Protein AF-A0A2E6BFK3-F1 (afdb_monomer)

Nearest PDB structures (foldseek):
  4o7h-assembly1_B  TM=8.566E-01  e=9.404E-07  Rhodospirillum rubrum F11
  5ey6-assembly1_A  TM=7.958E-01  e=1.448E-06  Populus trichocarpa
  5f06-assembly1_B  TM=7.713E-01  e=2.354E-06  Populus trichocarpa
  5f05-assembly1_B  TM=7.551E-01  e=6.219E-06  Populus trichocarpa
  1axd-assembly1_B  TM=7.703E-01  e=1.067E-05  Zea mays

Mean predicted aligned error: 5.89 Å

Sequence (165 aa):
MEMLWVPYTVRQRSRMLELEDCTCIAETMAICRYVEEAFPDTPRLLGTTALEKAHVEQWLRWIDFYFMMPTGMAFQHTTGFFKDRMTPYPEWGEECKRQAARFFDFLDRSLSDSRYLCGDEFTAADINALCALDFNKAIQQRITPEQQNLRAWHERLYERPSVSA

Solvent-accessible surface area (backbone atoms only — not comparable to full-atom values): 9512 Å² total; per-residue (Å²): 138,82,83,84,76,78,94,74,83,84,67,94,82,61,82,57,50,73,47,98,88,69,50,73,40,56,51,72,70,56,41,51,49,49,50,50,70,75,35,79,88,49,78,72,38,61,47,88,49,77,65,46,29,49,53,36,51,52,45,40,51,47,37,45,66,47,29,38,45,23,39,50,46,16,36,50,20,61,68,56,83,41,59,92,84,47,88,62,48,50,73,58,9,54,51,22,43,53,47,24,51,55,40,53,56,49,48,17,60,63,30,68,88,26,75,29,88,77,33,86,52,77,35,52,37,48,55,54,44,50,55,36,55,59,51,28,50,79,66,78,41,74,89,52,87,86,37,52,38,42,48,53,41,52,55,59,52,59,71,37,70,86,65,74,107

Structure (mmCIF, N/CA/C/O backbone):
data_AF-A0A2E6BFK3-F1
#
_entry.id   AF-A0A2E6BFK3-F1
#
loop_
_atom_site.group_PDB
_atom_site.id
_atom_site.type_symbol
_atom_site.label_atom_id
_atom_site.label_alt_id
_atom_site.label_com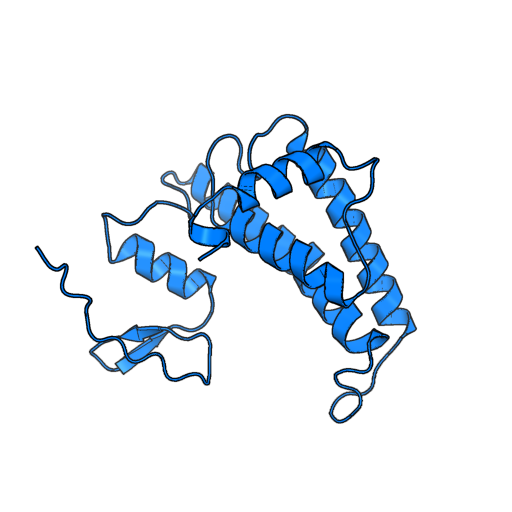p_id
_atom_site.label_asym_id
_atom_site.label_entity_id
_atom_site.la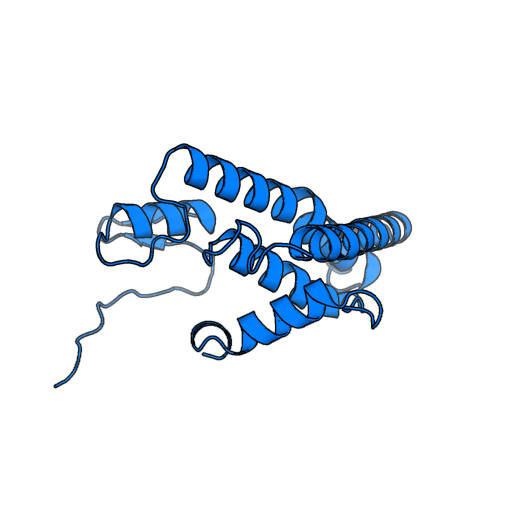bel_seq_id
_atom_site.pdbx_PDB_ins_code
_atom_site.Cartn_x
_atom_site.Cartn_y
_atom_site.Cartn_z
_atom_site.occupancy
_atom_site.B_iso_or_equiv
_atom_site.auth_seq_id
_atom_site.auth_comp_id
_atom_site.auth_asym_id
_atom_site.auth_atom_id
_atom_site.pdbx_PDB_model_num
ATOM 1 N N . MET A 1 1 ? 10.178 -20.270 29.730 1.00 33.34 1 MET A N 1
ATOM 2 C CA . MET A 1 1 ? 8.721 -20.260 29.485 1.00 33.34 1 MET A CA 1
ATOM 3 C C . MET A 1 1 ? 8.555 -20.055 27.992 1.00 33.34 1 MET A C 1
ATOM 5 O O . MET A 1 1 ? 8.496 -18.928 27.524 1.00 33.34 1 MET A O 1
ATOM 9 N N . GLU A 1 2 ? 8.708 -21.152 27.257 1.00 25.27 2 GLU A N 1
ATOM 10 C CA . GLU A 1 2 ? 8.795 -21.188 25.797 1.00 25.27 2 GLU A CA 1
ATOM 11 C C . GLU A 1 2 ? 7.381 -21.225 25.216 1.00 25.27 2 GLU A C 1
ATOM 13 O O . GLU A 1 2 ? 6.583 -22.093 25.566 1.00 25.27 2 GLU A O 1
ATOM 18 N N . MET A 1 3 ? 7.057 -20.253 24.364 1.00 31.83 3 MET A N 1
ATOM 19 C CA . MET A 1 3 ? 5.832 -20.263 23.570 1.00 31.83 3 MET A CA 1
ATOM 20 C C . MET A 1 3 ? 6.022 -21.219 22.392 1.00 31.83 3 MET A C 1
ATOM 22 O O . MET A 1 3 ? 6.846 -20.989 21.509 1.00 31.83 3 MET A O 1
ATOM 26 N N . LEU A 1 4 ? 5.256 -22.305 22.428 1.00 31.12 4 LEU A N 1
ATOM 27 C CA . LEU A 1 4 ? 5.123 -23.311 21.383 1.00 31.12 4 LEU A CA 1
ATOM 28 C C . LEU A 1 4 ? 4.453 -22.676 20.156 1.00 31.12 4 LEU A C 1
ATOM 30 O O . LEU A 1 4 ? 3.248 -22.438 20.155 1.00 31.12 4 LEU A O 1
ATOM 34 N N . TRP A 1 5 ? 5.238 -22.387 19.120 1.00 33.47 5 TRP A N 1
ATOM 35 C CA . TRP A 1 5 ? 4.713 -22.025 17.806 1.00 33.47 5 TRP A CA 1
ATOM 36 C C . TRP A 1 5 ? 4.179 -23.275 17.093 1.00 33.47 5 TRP A C 1
ATOM 38 O O . TRP A 1 5 ? 4.849 -24.303 17.008 1.00 33.47 5 TRP A O 1
ATOM 48 N N . VAL A 1 6 ? 2.949 -23.158 16.600 1.00 36.12 6 VAL A N 1
ATOM 49 C CA . VAL A 1 6 ? 2.190 -24.139 15.810 1.00 36.12 6 VAL A CA 1
ATOM 50 C C . VAL A 1 6 ? 2.958 -24.521 14.525 1.00 36.12 6 VAL A C 1
ATOM 52 O O . VAL A 1 6 ? 3.557 -23.637 13.905 1.00 36.12 6 VAL A O 1
ATOM 55 N N . PRO A 1 7 ? 2.967 -25.796 14.083 1.00 36.66 7 PRO A N 1
ATOM 56 C CA . PRO A 1 7 ? 3.790 -26.237 12.959 1.00 36.66 7 PRO A CA 1
ATOM 57 C C . PRO A 1 7 ? 3.109 -25.950 11.609 1.00 36.66 7 PRO A C 1
ATOM 59 O O . PRO A 1 7 ? 2.539 -26.844 10.993 1.00 36.66 7 PRO A O 1
ATOM 62 N N . TYR A 1 8 ? 3.191 -24.718 11.105 1.00 47.19 8 TYR A N 1
ATOM 63 C CA . TYR A 1 8 ? 2.807 -24.415 9.719 1.00 47.19 8 TYR A CA 1
ATOM 64 C C . TYR A 1 8 ? 4.024 -24.519 8.790 1.00 47.19 8 TYR A C 1
ATOM 66 O O . TYR A 1 8 ? 5.032 -23.840 8.983 1.00 47.19 8 TYR A O 1
ATOM 74 N N . THR A 1 9 ? 3.942 -25.360 7.754 1.00 37.81 9 THR A N 1
ATOM 75 C CA . THR A 1 9 ? 4.980 -25.450 6.712 1.00 37.81 9 THR A CA 1
ATOM 76 C C . THR A 1 9 ? 4.637 -24.492 5.573 1.00 37.81 9 THR A C 1
ATOM 78 O O . THR A 1 9 ? 3.876 -24.840 4.676 1.00 37.81 9 THR A O 1
ATOM 81 N N . VAL A 1 10 ? 5.217 -23.289 5.557 1.00 40.47 10 VAL A N 1
ATOM 82 C CA . VAL A 1 10 ? 5.108 -22.385 4.398 1.00 40.47 10 VAL A CA 1
ATOM 83 C C . VAL A 1 10 ? 6.010 -22.914 3.277 1.00 40.47 10 VAL A C 1
ATOM 85 O O . VAL A 1 10 ? 7.211 -22.643 3.239 1.00 40.47 10 VAL A O 1
ATOM 88 N N . ARG A 1 11 ? 5.463 -23.699 2.340 1.00 37.84 11 ARG A N 1
ATOM 89 C CA . ARG A 1 11 ? 6.186 -24.056 1.108 1.00 37.84 11 ARG A CA 1
ATOM 90 C C . ARG A 1 11 ? 6.255 -22.821 0.199 1.00 37.84 11 ARG A C 1
ATOM 92 O O . ARG A 1 11 ? 5.248 -22.406 -0.364 1.00 37.84 11 ARG A O 1
ATOM 99 N N . GLN A 1 12 ? 7.450 -22.239 0.037 1.00 37.09 12 GLN A N 1
ATOM 100 C CA . GLN A 1 12 ? 7.737 -21.084 -0.836 1.00 37.09 1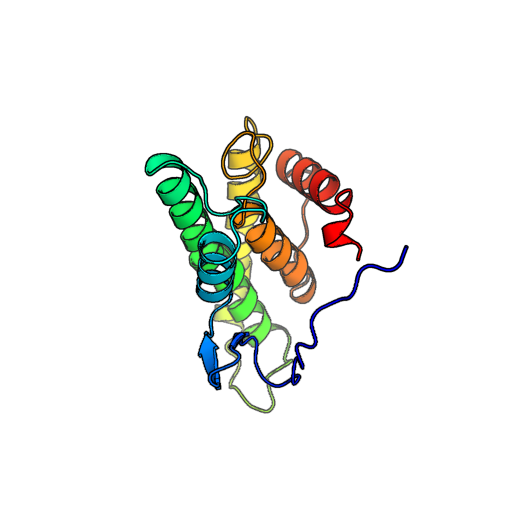2 GLN A CA 1
ATOM 101 C C . GLN A 1 12 ? 7.474 -21.370 -2.331 1.00 37.09 12 GLN A C 1
ATOM 103 O O . GLN A 1 12 ? 8.406 -21.512 -3.124 1.00 37.09 12 GLN A O 1
ATOM 108 N N . ARG A 1 13 ? 6.209 -21.438 -2.757 1.00 41.19 13 ARG A N 1
ATOM 109 C CA . ARG A 1 13 ? 5.849 -21.346 -4.185 1.00 41.19 13 ARG A CA 1
ATOM 110 C C . ARG A 1 13 ? 4.646 -20.458 -4.496 1.00 41.19 13 ARG A C 1
ATOM 112 O O . ARG A 1 13 ? 4.490 -20.078 -5.651 1.00 41.19 13 ARG A O 1
ATOM 119 N N . SER A 1 14 ? 3.867 -20.033 -3.507 1.00 50.06 14 SER A N 1
ATOM 120 C CA . SER A 1 14 ? 2.707 -19.160 -3.728 1.00 50.06 14 SER A CA 1
ATOM 121 C C . SER A 1 14 ? 2.277 -18.525 -2.407 1.00 50.06 14 SER A C 1
ATOM 123 O O . SER A 1 14 ? 2.333 -19.185 -1.374 1.00 50.06 14 SER A O 1
ATOM 125 N N . ARG A 1 15 ? 1.881 -17.244 -2.422 1.00 67.62 15 ARG A N 1
ATOM 126 C CA . ARG A 1 15 ? 1.305 -16.538 -1.260 1.00 67.62 15 ARG A CA 1
ATOM 127 C C . ARG A 1 15 ? -0.068 -17.142 -0.939 1.00 67.62 15 ARG A C 1
ATOM 129 O O . ARG A 1 15 ? -1.086 -16.637 -1.398 1.00 67.62 15 ARG A O 1
ATOM 136 N N . MET A 1 16 ? -0.077 -18.273 -0.247 1.00 86.44 16 MET A N 1
ATOM 137 C CA . MET A 1 16 ? -1.267 -19.075 0.016 1.00 86.44 16 MET A CA 1
ATOM 138 C C . MET A 1 16 ? -1.227 -19.583 1.455 1.00 86.44 16 MET A C 1
ATOM 140 O O . MET A 1 16 ? -0.170 -20.003 1.928 1.00 86.44 16 MET A O 1
ATOM 144 N N . LEU A 1 17 ? -2.371 -19.532 2.132 1.00 90.56 17 LEU A N 1
ATOM 145 C CA . LEU A 1 17 ? -2.596 -20.160 3.428 1.00 90.56 17 LEU A CA 1
ATOM 146 C C . LEU A 1 17 ? -3.187 -21.552 3.192 1.00 90.56 17 LEU A C 1
ATOM 148 O O . LEU A 1 17 ? -4.239 -21.668 2.569 1.00 90.56 17 LEU A O 1
ATOM 152 N N . GLU A 1 18 ? -2.516 -22.588 3.682 1.00 93.50 18 GLU A N 1
ATOM 153 C CA . GLU A 1 18 ? -3.011 -23.968 3.686 1.00 93.50 18 GLU A CA 1
ATOM 154 C C . GLU A 1 18 ? -3.471 -24.320 5.108 1.00 93.50 18 GLU A C 1
ATOM 156 O O . GLU A 1 18 ? -2.719 -24.131 6.067 1.00 93.50 18 GLU A O 1
ATOM 161 N N . LEU A 1 19 ? -4.718 -24.770 5.241 1.00 92.62 19 LEU A N 1
ATOM 162 C CA . LEU A 1 19 ? -5.330 -25.189 6.502 1.00 92.62 19 LEU A CA 1
ATOM 163 C C . LEU A 1 19 ? -5.050 -26.673 6.791 1.00 92.62 19 LEU A C 1
ATOM 165 O O . LEU A 1 19 ? -4.581 -27.413 5.928 1.00 92.62 19 LEU A O 1
ATOM 169 N N . GLU A 1 20 ? -5.365 -27.126 8.007 1.00 91.75 20 GLU A N 1
ATOM 170 C CA . GLU A 1 20 ? -5.128 -28.515 8.442 1.00 91.75 20 GLU A CA 1
ATOM 171 C C . GLU A 1 20 ? -5.884 -29.560 7.605 1.00 91.75 20 GLU A C 1
ATOM 173 O O . GLU A 1 20 ? -5.412 -30.683 7.442 1.00 91.75 20 GLU A O 1
ATOM 178 N N . ASP A 1 21 ? -7.036 -29.190 7.044 1.00 93.75 21 ASP A N 1
ATOM 179 C CA . ASP A 1 21 ? -7.843 -30.029 6.152 1.00 93.75 21 ASP A CA 1
ATOM 180 C C . ASP A 1 21 ? -7.402 -29.948 4.676 1.00 93.75 21 ASP A C 1
ATOM 182 O O . ASP A 1 21 ? -8.118 -30.406 3.784 1.00 93.75 21 ASP A O 1
ATOM 186 N N . CYS A 1 22 ? -6.227 -29.363 4.418 1.00 92.81 22 CYS A N 1
ATOM 187 C CA . CYS A 1 22 ? -5.674 -29.068 3.096 1.00 92.81 22 CYS A CA 1
ATOM 188 C C . CYS A 1 22 ? -6.475 -28.037 2.277 1.00 92.81 22 CYS A C 1
ATOM 190 O O . CYS A 1 22 ? -6.215 -27.874 1.081 1.00 92.81 22 CYS A O 1
ATOM 192 N N . THR A 1 23 ? -7.426 -27.312 2.881 1.00 94.12 23 THR A N 1
ATOM 193 C CA . THR A 1 23 ? -8.068 -26.170 2.222 1.00 94.12 23 THR A CA 1
ATOM 194 C C . THR A 1 23 ? -7.044 -25.062 1.988 1.00 94.12 23 THR A C 1
ATOM 196 O O . THR A 1 23 ? -6.292 -24.684 2.884 1.00 94.12 23 THR A O 1
ATOM 199 N N . CYS A 1 24 ? -7.042 -24.501 0.780 1.00 94.38 24 CYS A N 1
ATOM 200 C CA . CYS A 1 24 ? -6.092 -23.479 0.357 1.00 94.38 24 CYS A CA 1
ATOM 201 C C . CYS A 1 24 ? -6.788 -22.135 0.109 1.00 94.38 24 CYS A C 1
ATOM 203 O O . CYS A 1 24 ? -7.694 -22.047 -0.720 1.00 94.38 24 CYS A O 1
ATOM 205 N N . ILE A 1 25 ? -6.322 -21.078 0.777 1.00 93.94 25 ILE A N 1
ATOM 206 C CA . ILE A 1 25 ? -6.780 -19.696 0.593 1.00 93.94 25 ILE A CA 1
ATOM 207 C C . ILE A 1 25 ? -5.650 -18.890 -0.049 1.00 93.94 25 ILE A C 1
ATOM 209 O O . ILE A 1 25 ? -4.580 -18.723 0.535 1.00 93.94 25 ILE A O 1
ATOM 213 N N . ALA A 1 26 ? -5.886 -18.388 -1.258 1.00 92.38 26 ALA A N 1
ATOM 214 C CA . ALA A 1 26 ? -5.002 -17.449 -1.945 1.00 92.38 26 ALA A CA 1
ATOM 215 C C . ALA A 1 26 ? -5.522 -16.010 -1.794 1.00 92.38 26 ALA A C 1
ATOM 217 O O . ALA A 1 26 ? -6.634 -15.807 -1.320 1.00 92.38 26 ALA A O 1
ATOM 218 N N . GLU A 1 27 ? -4.728 -15.038 -2.249 1.00 91.69 27 GLU A N 1
ATOM 219 C CA . GLU A 1 27 ? -4.942 -13.590 -2.103 1.00 91.69 27 GLU A CA 1
ATOM 220 C C . GLU A 1 27 ? -4.721 -13.060 -0.684 1.00 91.69 27 GLU A C 1
ATOM 222 O O . GLU A 1 27 ? -5.358 -13.477 0.282 1.00 91.69 27 GLU A O 1
ATOM 227 N N . THR A 1 28 ? -3.835 -12.067 -0.568 1.00 91.81 28 THR A N 1
ATOM 228 C CA . THR A 1 28 ? -3.419 -11.488 0.718 1.00 91.81 28 THR A CA 1
ATOM 229 C C . THR A 1 28 ? -4.620 -11.059 1.562 1.00 91.81 28 THR A C 1
ATOM 231 O O . THR A 1 28 ? -4.700 -11.411 2.734 1.00 91.81 28 THR A O 1
ATOM 234 N N . MET A 1 29 ? -5.596 -10.363 0.967 1.00 94.19 29 MET A N 1
ATOM 235 C CA . MET A 1 29 ? -6.749 -9.851 1.715 1.00 94.19 29 MET A CA 1
ATOM 236 C C . MET A 1 29 ? -7.754 -10.934 2.119 1.00 94.19 29 MET A C 1
ATOM 238 O O . MET A 1 29 ? -8.405 -10.798 3.154 1.00 94.19 29 MET A O 1
ATOM 242 N N . ALA A 1 30 ? -7.864 -12.021 1.352 1.00 95.12 30 ALA A N 1
ATOM 243 C CA . ALA A 1 30 ? -8.688 -13.162 1.742 1.00 95.12 30 ALA A CA 1
ATOM 244 C C . ALA A 1 30 ? -8.048 -13.924 2.911 1.00 95.12 30 ALA A C 1
ATOM 246 O O . ALA A 1 30 ? -8.741 -14.283 3.862 1.00 95.12 30 ALA A O 1
ATOM 247 N N . ILE A 1 31 ? -6.720 -14.084 2.887 1.00 94.44 31 ILE A N 1
ATOM 248 C CA . ILE A 1 31 ? -5.950 -14.660 3.997 1.00 94.44 31 ILE A CA 1
ATOM 249 C C . ILE A 1 31 ? -6.094 -13.793 5.255 1.00 94.44 31 ILE A C 1
ATOM 251 O O . ILE A 1 31 ? -6.446 -14.315 6.309 1.00 94.44 31 ILE A O 1
ATOM 255 N N . CYS A 1 32 ? -5.883 -12.475 5.156 1.00 94.12 32 CYS A N 1
ATOM 256 C CA . CYS A 1 32 ? -6.040 -11.560 6.292 1.00 94.12 32 CYS A CA 1
ATOM 257 C C . CYS A 1 32 ? -7.453 -11.615 6.884 1.00 94.12 32 CYS A C 1
ATOM 259 O O . CYS A 1 32 ? -7.598 -11.662 8.102 1.00 94.12 32 CYS A O 1
ATOM 261 N N . ARG A 1 33 ? -8.487 -11.667 6.033 1.00 95.25 33 ARG A N 1
ATOM 262 C CA . ARG A 1 33 ? -9.877 -11.814 6.481 1.00 95.25 33 ARG A CA 1
ATOM 263 C C . ARG A 1 33 ? -10.083 -13.107 7.254 1.00 95.25 33 ARG A C 1
ATOM 265 O O . ARG A 1 33 ? -10.627 -13.066 8.351 1.00 95.25 33 ARG A O 1
ATOM 272 N N . TYR A 1 34 ? -9.631 -14.232 6.702 1.00 95.31 34 TYR A N 1
ATOM 273 C CA . TYR A 1 34 ? -9.740 -15.518 7.381 1.00 95.31 34 TYR A CA 1
ATOM 274 C C . TYR A 1 34 ? -9.038 -15.487 8.743 1.00 95.31 34 TYR A C 1
ATOM 276 O O . TYR A 1 34 ? -9.619 -15.909 9.734 1.00 95.31 34 TYR A O 1
ATOM 284 N N . VAL A 1 35 ? -7.822 -14.938 8.811 1.00 94.00 35 VAL A N 1
ATOM 285 C CA . VAL A 1 35 ? -7.059 -14.841 10.062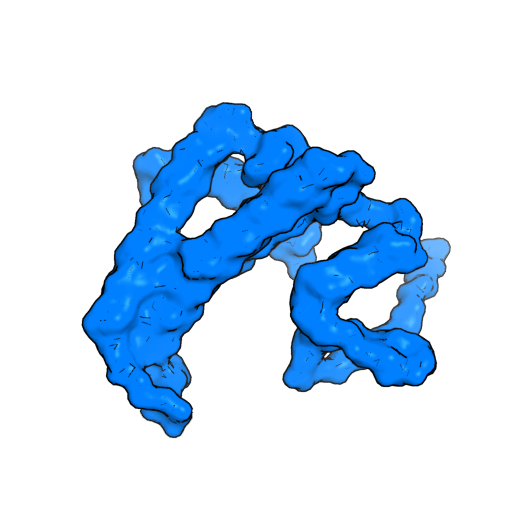 1.00 94.00 35 VAL A CA 1
ATOM 286 C C . VAL A 1 35 ? -7.791 -13.987 11.107 1.00 94.00 35 VAL A C 1
ATOM 288 O O . VAL A 1 35 ? -7.940 -14.426 12.244 1.00 94.00 35 VAL A O 1
ATOM 291 N N . GLU A 1 36 ? -8.305 -12.810 10.743 1.00 94.81 36 GLU A N 1
ATOM 292 C CA . GLU A 1 36 ? -9.040 -11.959 11.693 1.00 94.81 36 GLU A CA 1
ATOM 293 C C . GLU A 1 36 ? -10.380 -12.549 12.161 1.00 94.81 36 GLU A C 1
ATOM 295 O O . GLU A 1 36 ? -10.837 -12.264 13.275 1.00 94.81 36 GLU A O 1
ATOM 300 N N . GLU A 1 37 ? -11.043 -13.340 11.316 1.00 94.00 37 GLU A N 1
ATOM 301 C CA . GLU A 1 37 ? -12.309 -13.997 11.655 1.00 94.00 37 GLU A CA 1
ATOM 302 C C . GLU A 1 37 ? -12.091 -15.276 12.477 1.00 94.00 37 GLU A C 1
ATOM 304 O O . GLU A 1 37 ? -12.836 -15.524 13.426 1.00 94.00 37 GLU A O 1
ATOM 309 N N . ALA A 1 38 ? -11.059 -16.062 12.161 1.00 94.81 38 ALA A N 1
ATOM 310 C CA . ALA A 1 38 ? -10.770 -17.335 12.819 1.00 94.81 38 ALA A CA 1
ATOM 311 C C . ALA A 1 38 ? -10.062 -17.179 14.175 1.00 94.81 38 ALA A C 1
ATOM 313 O O . ALA A 1 38 ? -10.202 -18.047 15.036 1.00 94.81 38 ALA A O 1
ATOM 314 N N . PHE A 1 39 ? -9.317 -16.087 14.388 1.00 93.06 39 PHE A N 1
ATOM 315 C CA . PHE A 1 39 ? -8.518 -15.870 15.598 1.00 93.06 39 PHE A CA 1
ATOM 316 C C . PHE A 1 39 ? -8.917 -14.557 16.297 1.00 93.06 39 PHE A C 1
ATOM 318 O O . PHE A 1 39 ? -8.384 -13.496 15.964 1.00 93.06 39 PHE A O 1
ATOM 325 N N . PRO A 1 40 ? -9.831 -14.594 17.289 1.00 88.12 40 PRO A N 1
ATOM 326 C CA . PRO A 1 40 ? -10.407 -13.393 17.901 1.00 88.12 40 PRO A CA 1
ATOM 327 C C . PRO A 1 40 ? -9.407 -12.430 18.550 1.00 88.12 40 PRO A C 1
ATOM 329 O O . PRO A 1 40 ? -9.687 -11.231 18.585 1.00 88.12 40 PRO A O 1
ATOM 332 N N . ASP A 1 41 ? -8.270 -12.953 19.021 1.00 91.31 41 ASP A N 1
ATOM 333 C CA . ASP A 1 41 ? -7.196 -12.204 19.690 1.00 91.31 41 ASP A CA 1
ATOM 334 C C . ASP A 1 41 ? -6.251 -11.487 18.711 1.00 91.31 41 ASP A C 1
ATOM 336 O O . ASP A 1 41 ? -5.338 -10.770 19.126 1.00 91.31 41 ASP A O 1
ATOM 340 N N . THR A 1 42 ? -6.439 -11.678 17.401 1.00 89.75 42 THR A N 1
ATOM 341 C CA . THR A 1 42 ? -5.651 -10.958 16.398 1.00 89.75 42 THR A CA 1
ATOM 342 C C . THR A 1 42 ? -6.016 -9.468 16.363 1.00 89.75 42 THR A C 1
ATOM 344 O O . THR A 1 42 ? -7.179 -9.098 16.564 1.00 89.75 42 THR A O 1
ATOM 347 N N . PRO A 1 43 ? -5.038 -8.580 16.094 1.00 89.81 43 PRO A N 1
ATOM 348 C CA . PRO A 1 43 ? -5.319 -7.171 15.846 1.00 89.81 43 PRO A CA 1
ATOM 349 C C . PRO A 1 43 ? -6.325 -6.993 14.701 1.00 89.81 43 PRO A C 1
ATOM 351 O O . PRO A 1 43 ? -6.230 -7.671 13.682 1.00 89.81 43 PRO A O 1
ATOM 354 N N . ARG A 1 44 ? -7.263 -6.052 14.853 1.00 93.12 44 ARG A N 1
ATOM 355 C CA . ARG A 1 44 ? -8.316 -5.761 13.866 1.00 93.12 44 ARG A CA 1
ATOM 356 C C . ARG A 1 44 ? -7.838 -4.721 12.855 1.00 93.12 44 ARG A C 1
ATOM 358 O O . ARG A 1 44 ? -8.060 -3.529 13.033 1.00 93.12 44 ARG A O 1
ATOM 365 N N . LEU A 1 45 ? -7.175 -5.169 11.797 1.00 96.00 45 LEU A N 1
ATOM 366 C CA . LEU A 1 45 ? -6.662 -4.339 10.706 1.00 96.00 45 LEU A C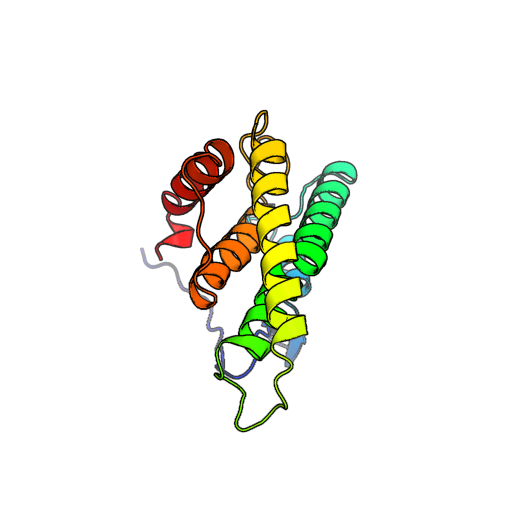A 1
ATOM 367 C C . LEU A 1 45 ? -7.691 -4.132 9.584 1.00 96.00 45 LEU A C 1
ATOM 369 O O . LEU A 1 45 ? -7.487 -3.253 8.744 1.00 96.00 45 LEU A O 1
ATOM 373 N N . LEU A 1 46 ? -8.779 -4.912 9.557 1.00 96.75 46 LEU A N 1
ATOM 374 C CA . LEU A 1 46 ? -9.858 -4.805 8.564 1.00 96.75 46 LEU A CA 1
ATOM 375 C C . LEU A 1 46 ? -11.080 -4.013 9.046 1.00 96.75 46 LEU A C 1
ATOM 377 O O . LEU A 1 46 ? -12.073 -3.934 8.326 1.00 96.75 46 LEU A O 1
ATOM 381 N N . GLY A 1 47 ? -11.012 -3.409 10.233 1.00 94.56 47 GLY A N 1
ATOM 382 C CA . GLY A 1 47 ? -12.106 -2.643 10.831 1.00 94.56 47 GLY A CA 1
ATOM 383 C C . GLY A 1 47 ? -13.095 -3.500 11.628 1.00 94.56 47 GLY A C 1
ATOM 384 O O . GLY A 1 47 ? -13.269 -4.700 11.400 1.00 94.56 47 GLY A O 1
ATOM 385 N N . THR A 1 48 ? -13.771 -2.871 12.586 1.00 93.81 48 THR A N 1
ATOM 386 C CA . THR A 1 48 ? -14.678 -3.539 13.534 1.00 93.81 48 THR A CA 1
ATOM 387 C C . THR A 1 48 ? -16.144 -3.225 13.264 1.00 93.81 48 THR A C 1
ATOM 389 O O . THR A 1 48 ? -16.998 -4.106 13.394 1.00 93.81 48 THR A O 1
ATOM 392 N N . THR A 1 49 ? -16.442 -2.011 12.799 1.00 95.56 49 THR A N 1
ATOM 393 C CA . THR A 1 49 ? -17.791 -1.590 12.404 1.00 95.56 49 THR A CA 1
ATOM 394 C C . THR A 1 49 ? -18.021 -1.739 10.900 1.00 95.56 49 THR A C 1
ATOM 396 O O . THR A 1 49 ? -17.083 -1.861 10.112 1.00 95.56 49 THR A O 1
ATOM 399 N N . ALA A 1 50 ? -19.287 -1.722 10.468 1.00 97.69 50 ALA A N 1
ATOM 400 C CA . ALA A 1 50 ? -19.620 -1.768 9.042 1.00 97.69 50 ALA A CA 1
ATOM 401 C C . ALA A 1 50 ? -18.997 -0.595 8.258 1.00 97.69 50 ALA A C 1
ATOM 403 O O . ALA A 1 50 ? -18.533 -0.789 7.137 1.00 97.69 50 ALA A O 1
ATOM 404 N N . LEU A 1 51 ? -18.954 0.598 8.864 1.00 97.38 51 LEU A N 1
ATOM 405 C CA . LEU A 1 51 ? -18.371 1.790 8.250 1.00 97.38 51 LEU A CA 1
ATOM 406 C C . LEU A 1 51 ? -16.844 1.690 8.147 1.00 97.38 51 LEU A C 1
ATOM 408 O O . LEU A 1 51 ? -16.296 1.937 7.078 1.00 97.38 51 LEU A O 1
ATOM 412 N N . GLU A 1 52 ? -16.163 1.273 9.217 1.00 96.44 52 GLU A N 1
ATOM 413 C CA . GLU A 1 52 ? -14.708 1.062 9.195 1.00 96.44 52 GLU A CA 1
ATOM 414 C C . GLU A 1 52 ? -14.307 0.039 8.136 1.00 96.44 52 GLU A C 1
ATOM 416 O O . GLU A 1 52 ? -13.423 0.307 7.328 1.00 96.44 52 GLU A O 1
ATOM 421 N N . LYS A 1 53 ? -15.007 -1.101 8.083 1.00 97.31 53 LYS A N 1
ATOM 422 C CA . LYS A 1 53 ? -14.765 -2.145 7.079 1.00 97.31 53 LYS A CA 1
ATOM 423 C C . LYS A 1 53 ? -14.906 -1.607 5.656 1.00 97.31 53 LYS A C 1
ATOM 425 O O . LYS A 1 53 ? -14.085 -1.919 4.798 1.00 97.31 53 LYS A O 1
ATOM 430 N N . ALA A 1 54 ? -15.926 -0.785 5.407 1.00 98.12 54 ALA A N 1
ATOM 431 C CA . ALA A 1 54 ? -16.137 -0.167 4.102 1.00 98.12 54 ALA A CA 1
ATOM 432 C C . ALA A 1 54 ? -15.020 0.828 3.742 1.00 98.12 54 ALA A C 1
ATOM 434 O O . ALA A 1 54 ? -14.535 0.806 2.613 1.00 98.12 54 ALA A O 1
ATOM 435 N N . HIS A 1 55 ? -14.575 1.660 4.689 1.00 97.69 55 HIS A N 1
ATOM 436 C CA . HIS A 1 55 ? -13.470 2.596 4.463 1.00 97.69 55 HIS A CA 1
ATOM 437 C C . HIS A 1 55 ? -12.131 1.886 4.235 1.00 97.69 55 HIS A C 1
ATOM 439 O O . HIS A 1 55 ? -11.391 2.275 3.331 1.00 97.69 55 HIS A O 1
ATOM 445 N N . VAL A 1 56 ? -11.835 0.825 4.994 1.00 98.31 56 VAL A N 1
ATOM 446 C CA . VAL A 1 56 ? -10.623 0.022 4.780 1.00 98.31 56 VAL A CA 1
ATOM 447 C C . VAL A 1 56 ? -10.654 -0.620 3.394 1.00 98.31 56 VAL A C 1
ATOM 449 O O . VAL A 1 56 ? -9.691 -0.485 2.643 1.00 98.31 56 VAL A O 1
ATOM 452 N N . GLU A 1 57 ? -11.767 -1.250 3.007 1.00 98.31 57 GLU A N 1
ATOM 453 C CA . GLU A 1 57 ? -11.920 -1.844 1.672 1.00 98.31 57 GLU A CA 1
ATOM 454 C C . GLU A 1 57 ? -11.771 -0.794 0.561 1.00 98.31 57 GLU A C 1
ATOM 456 O O . GLU A 1 57 ? -11.067 -1.030 -0.419 1.00 98.31 57 GLU A O 1
ATOM 461 N N . GLN A 1 58 ? -12.379 0.385 0.714 1.00 98.38 58 GLN A N 1
ATOM 462 C CA . GLN A 1 58 ? -12.244 1.486 -0.240 1.00 98.38 58 GLN A CA 1
ATOM 463 C C . GLN A 1 58 ? -10.776 1.875 -0.448 1.00 98.38 58 GLN A C 1
ATOM 465 O O . GLN A 1 58 ? -10.321 1.969 -1.590 1.00 98.38 58 GLN A O 1
ATOM 470 N N . TRP A 1 59 ? -10.025 2.057 0.640 1.00 98.50 59 TRP A N 1
ATOM 471 C CA . TRP A 1 59 ? -8.603 2.376 0.564 1.00 98.50 59 TRP A CA 1
ATOM 472 C C . TRP A 1 59 ? -7.787 1.266 -0.085 1.00 98.50 59 TRP A C 1
ATOM 474 O O . TRP A 1 59 ? -6.971 1.555 -0.958 1.00 98.50 59 TRP A O 1
ATOM 484 N N . LEU A 1 60 ? -8.032 0.008 0.284 1.00 98.50 60 LEU A N 1
ATOM 485 C CA . LEU A 1 60 ? -7.367 -1.143 -0.328 1.00 98.50 60 LEU A CA 1
ATOM 486 C C . LEU A 1 60 ? -7.575 -1.161 -1.846 1.00 98.50 60 LEU A C 1
ATOM 488 O O . LEU A 1 60 ? -6.610 -1.286 -2.594 1.00 98.50 60 LEU A O 1
ATOM 492 N N . ARG A 1 61 ? -8.806 -0.927 -2.320 1.00 98.50 61 ARG A N 1
ATOM 493 C CA . ARG A 1 61 ? -9.100 -0.847 -3.761 1.00 98.50 61 ARG A CA 1
ATOM 494 C C . ARG A 1 61 ? -8.394 0.315 -4.440 1.00 98.50 61 ARG A C 1
ATOM 496 O O . ARG A 1 61 ? -7.915 0.160 -5.562 1.00 98.50 61 ARG A O 1
ATOM 503 N N . TRP A 1 62 ? -8.329 1.473 -3.789 1.00 98.56 62 TRP A N 1
ATOM 504 C CA . TRP A 1 62 ? -7.605 2.613 -4.339 1.00 98.56 62 TRP A CA 1
ATOM 505 C C . TRP A 1 62 ? -6.109 2.340 -4.453 1.00 98.56 62 TRP A C 1
ATOM 507 O O . TRP A 1 62 ? -5.519 2.624 -5.493 1.00 98.56 62 TRP A O 1
ATOM 517 N N . ILE A 1 63 ? -5.512 1.748 -3.421 1.00 98.62 63 ILE A N 1
ATOM 518 C CA . ILE A 1 63 ? -4.099 1.373 -3.414 1.00 98.62 63 ILE A CA 1
ATOM 519 C C . ILE A 1 63 ? -3.828 0.328 -4.498 1.00 98.62 63 ILE A C 1
ATOM 521 O O . ILE A 1 63 ? -2.907 0.505 -5.289 1.00 98.62 63 ILE A O 1
ATOM 525 N N . ASP A 1 64 ? -4.638 -0.723 -4.602 1.00 97.62 64 ASP A N 1
ATOM 526 C CA . ASP A 1 64 ? -4.413 -1.779 -5.589 1.00 97.62 64 ASP A CA 1
ATOM 527 C C . ASP A 1 64 ? -4.500 -1.251 -7.024 1.00 97.62 64 ASP A C 1
ATOM 529 O O . ASP A 1 64 ? -3.588 -1.470 -7.825 1.00 97.62 64 ASP A O 1
ATOM 533 N N . PHE A 1 65 ? -5.569 -0.521 -7.353 1.00 98.31 65 PHE A N 1
ATOM 534 C CA . PHE A 1 65 ? -5.833 -0.101 -8.729 1.00 98.31 65 PHE A CA 1
ATOM 535 C C . PHE A 1 65 ? -5.064 1.140 -9.164 1.00 98.31 65 PHE A C 1
ATOM 537 O O . PHE A 1 65 ? -4.682 1.229 -10.329 1.00 98.31 65 PHE A O 1
ATOM 544 N N . TYR A 1 66 ? -4.834 2.095 -8.264 1.00 98.44 66 TYR A N 1
ATOM 545 C CA . TYR A 1 66 ? -4.229 3.380 -8.623 1.00 98.44 66 TYR A CA 1
ATOM 546 C C . TYR A 1 66 ? -2.798 3.537 -8.128 1.00 98.44 66 TYR A C 1
ATOM 548 O O . TYR A 1 66 ? -2.139 4.505 -8.509 1.00 98.44 66 TYR A O 1
ATOM 556 N N . PHE A 1 67 ? -2.293 2.583 -7.339 1.00 98.50 67 PHE A N 1
ATOM 557 C CA . PHE A 1 67 ? -0.922 2.626 -6.855 1.00 98.50 67 PHE A CA 1
ATOM 558 C C . PHE A 1 67 ? -0.120 1.376 -7.200 1.00 98.50 67 PHE A C 1
ATOM 560 O O . PHE A 1 67 ? 0.763 1.438 -8.053 1.00 98.50 67 PHE A O 1
ATOM 567 N N . MET A 1 68 ? -0.460 0.230 -6.609 1.00 98.19 68 MET A N 1
ATOM 568 C CA . MET A 1 68 ? 0.268 -1.023 -6.789 1.00 98.19 68 MET A CA 1
ATOM 569 C C . MET A 1 68 ? 0.271 -1.474 -8.253 1.00 98.19 68 MET A C 1
ATOM 571 O O . MET A 1 68 ? 1.333 -1.783 -8.797 1.00 98.19 68 MET A O 1
ATOM 575 N N . MET A 1 69 ? -0.892 -1.482 -8.915 1.00 98.44 69 MET A N 1
ATOM 576 C CA . MET A 1 69 ? -0.997 -1.900 -10.313 1.00 98.44 69 MET A CA 1
ATOM 577 C C . MET A 1 69 ? -0.192 -0.981 -11.252 1.00 98.44 69 MET A C 1
ATOM 579 O O . MET A 1 69 ? 0.659 -1.512 -11.969 1.00 98.44 69 MET A O 1
ATOM 583 N N . PRO A 1 70 ? -0.340 0.361 -11.236 1.00 98.62 70 PRO A N 1
ATOM 584 C CA . PRO A 1 70 ? 0.517 1.246 -12.024 1.00 98.62 70 PRO A CA 1
ATOM 585 C C . PRO A 1 70 ? 2.010 1.074 -11.724 1.00 98.62 70 PRO A C 1
ATOM 587 O O . PRO A 1 70 ? 2.809 0.983 -12.654 1.00 98.62 70 PRO A O 1
ATOM 590 N N . THR A 1 71 ? 2.412 0.945 -10.457 1.00 98.69 71 THR A N 1
ATOM 591 C CA . THR A 1 71 ? 3.816 0.685 -10.103 1.00 98.69 71 THR A CA 1
ATOM 592 C C . THR A 1 71 ? 4.320 -0.628 -10.704 1.00 98.69 71 THR A C 1
ATOM 594 O O . THR A 1 71 ? 5.411 -0.664 -11.276 1.00 98.69 71 THR A O 1
ATOM 597 N N . GLY A 1 72 ? 3.521 -1.696 -10.643 1.00 98.19 72 GLY A N 1
ATOM 598 C CA . GLY A 1 72 ? 3.842 -2.985 -11.252 1.00 98.19 72 GLY A CA 1
ATOM 599 C C . GLY A 1 72 ? 3.959 -2.915 -12.774 1.00 98.19 72 GLY A C 1
ATOM 600 O O . GLY A 1 72 ? 4.923 -3.435 -13.332 1.00 98.19 72 GLY A O 1
ATOM 601 N N . MET A 1 73 ? 3.036 -2.227 -13.447 1.00 98.31 73 MET A N 1
ATOM 602 C CA . MET A 1 73 ? 3.080 -2.053 -14.903 1.00 98.31 73 MET A CA 1
ATOM 603 C C . MET A 1 73 ? 4.280 -1.206 -15.336 1.00 98.31 73 MET A C 1
ATOM 605 O O . MET A 1 73 ? 4.984 -1.572 -16.278 1.00 98.31 73 MET A O 1
ATOM 609 N N . ALA A 1 74 ? 4.583 -0.128 -14.608 1.00 98.56 74 ALA A N 1
ATOM 610 C CA . ALA A 1 74 ? 5.801 0.645 -14.820 1.00 98.56 74 ALA A CA 1
ATOM 611 C C . ALA A 1 74 ? 7.037 -0.251 -14.683 1.00 98.56 74 ALA A C 1
ATOM 613 O O . ALA A 1 74 ? 7.866 -0.300 -15.588 1.00 98.56 74 ALA A O 1
ATOM 614 N N . PHE A 1 75 ? 7.120 -1.039 -13.608 1.00 98.38 75 PHE A N 1
ATOM 615 C CA . PHE A 1 75 ? 8.230 -1.962 -13.386 1.00 98.38 75 PHE A CA 1
ATOM 616 C C . PHE A 1 75 ? 8.398 -2.952 -14.541 1.00 98.38 75 PHE A C 1
ATOM 618 O O . PHE A 1 75 ? 9.499 -3.095 -15.080 1.00 98.38 75 PHE A O 1
ATOM 625 N N . GLN A 1 76 ? 7.309 -3.604 -14.949 1.00 97.62 76 GLN A N 1
ATOM 626 C CA . GLN A 1 76 ? 7.325 -4.605 -16.011 1.00 97.62 76 GLN A CA 1
ATOM 627 C C . GLN A 1 76 ? 7.778 -4.024 -17.353 1.00 97.62 76 GLN A C 1
ATOM 629 O O . GLN A 1 76 ? 8.535 -4.674 -18.078 1.00 97.62 76 GLN A O 1
ATOM 634 N N . HIS A 1 77 ? 7.345 -2.805 -17.681 1.00 98.12 77 HIS A N 1
ATOM 635 C CA . HIS A 1 77 ? 7.546 -2.233 -19.008 1.00 98.12 77 HIS A CA 1
ATOM 636 C C . HIS A 1 77 ? 8.760 -1.303 -19.147 1.00 98.12 77 HIS A C 1
ATOM 638 O O . HIS A 1 77 ? 9.157 -1.050 -20.284 1.00 98.12 77 HIS A O 1
ATOM 644 N N . THR A 1 78 ? 9.383 -0.832 -18.056 1.00 97.69 78 THR A N 1
ATOM 645 C CA . THR A 1 78 ? 10.528 0.107 -18.134 1.00 97.69 78 THR A CA 1
ATOM 646 C C . THR A 1 78 ? 11.852 -0.458 -17.622 1.00 97.69 78 THR A C 1
ATOM 648 O O . THR A 1 78 ? 12.910 -0.045 -18.090 1.00 97.69 78 THR A O 1
ATOM 651 N N . THR A 1 79 ? 11.842 -1.434 -16.708 1.00 96.38 79 THR A N 1
ATOM 652 C CA . THR A 1 79 ? 13.092 -1.909 -16.070 1.00 96.38 79 THR A CA 1
ATOM 653 C C . THR A 1 79 ? 13.837 -2.972 -16.876 1.00 96.38 79 THR A C 1
ATOM 655 O O . THR A 1 79 ? 15.007 -3.252 -16.619 1.00 96.38 79 THR A O 1
ATOM 658 N N . GLY A 1 80 ? 13.159 -3.612 -17.832 1.00 93.94 80 GLY A N 1
ATOM 659 C CA . GLY A 1 80 ? 13.697 -4.744 -18.587 1.00 93.94 80 GLY A CA 1
ATOM 660 C C . GLY A 1 80 ? 13.782 -6.054 -17.795 1.00 93.94 80 GLY A C 1
ATOM 661 O O . GLY A 1 80 ? 14.265 -7.042 -18.347 1.00 93.94 80 GLY A O 1
ATOM 662 N N . PHE A 1 81 ? 13.292 -6.098 -16.548 1.00 94.62 81 PHE A N 1
ATOM 663 C CA . PHE A 1 81 ? 13.331 -7.291 -15.693 1.00 94.62 81 PHE A CA 1
ATOM 664 C C . PHE A 1 81 ? 12.629 -8.506 -16.324 1.00 94.62 81 PHE A C 1
ATOM 666 O O . PHE A 1 81 ? 13.104 -9.628 -16.186 1.00 94.62 81 PHE A O 1
ATOM 673 N N . PHE A 1 82 ? 11.537 -8.280 -17.063 1.00 92.81 82 PHE A N 1
ATOM 674 C CA . PHE A 1 82 ? 10.744 -9.331 -17.715 1.00 92.81 82 PHE A CA 1
ATOM 675 C C . PHE A 1 82 ? 10.937 -9.418 -19.235 1.00 92.81 82 PHE A C 1
ATOM 677 O O . PHE A 1 82 ? 10.129 -10.043 -19.922 1.00 92.81 82 PHE A O 1
ATOM 684 N N . LYS A 1 83 ? 11.993 -8.807 -19.790 1.00 92.56 83 LYS A N 1
ATOM 685 C CA . LYS A 1 83 ? 12.221 -8.776 -21.250 1.00 92.56 83 LYS A CA 1
ATOM 686 C C . LYS A 1 83 ? 12.397 -10.163 -21.887 1.00 92.56 83 LYS A C 1
ATOM 688 O O . LYS A 1 83 ? 12.308 -10.292 -23.100 1.00 92.56 83 LYS A O 1
ATOM 693 N N . ASP A 1 84 ? 12.702 -11.176 -21.076 1.00 95.12 84 ASP A N 1
ATOM 694 C CA . ASP A 1 84 ? 12.878 -12.576 -21.468 1.00 95.12 84 ASP A CA 1
ATOM 695 C C . ASP A 1 84 ? 11.550 -13.331 -21.655 1.00 95.12 84 ASP A C 1
ATOM 697 O O . ASP A 1 84 ? 11.528 -14.363 -22.320 1.00 95.12 84 ASP A O 1
ATOM 701 N N . ARG A 1 85 ? 10.451 -12.836 -21.070 1.00 93.44 85 ARG A N 1
ATOM 702 C CA . ARG A 1 85 ? 9.158 -13.544 -21.003 1.00 93.44 85 ARG A CA 1
ATOM 703 C C . ARG A 1 85 ? 7.929 -12.675 -21.293 1.00 93.44 85 ARG A C 1
ATOM 705 O O . ARG A 1 85 ? 6.808 -13.171 -21.248 1.00 93.44 85 ARG A O 1
ATOM 712 N N . MET A 1 86 ? 8.129 -11.389 -21.569 1.00 94.44 86 MET A N 1
ATOM 713 C CA . MET A 1 86 ? 7.090 -10.413 -21.895 1.00 94.44 86 MET A CA 1
ATOM 714 C C . MET A 1 86 ? 7.636 -9.402 -22.909 1.00 94.44 86 MET A C 1
ATOM 716 O O . MET A 1 86 ? 8.810 -9.042 -22.847 1.00 94.44 86 MET A O 1
ATOM 720 N N . THR A 1 87 ? 6.781 -8.894 -23.800 1.00 96.31 87 THR A N 1
ATOM 721 C CA . THR A 1 87 ? 7.085 -7.736 -24.656 1.00 96.31 87 THR A CA 1
ATOM 722 C C . THR A 1 87 ? 6.880 -6.429 -23.873 1.00 96.31 87 THR A C 1
ATOM 724 O O . THR A 1 87 ? 5.745 -6.124 -23.500 1.00 96.31 87 THR A O 1
ATOM 727 N N . PRO A 1 88 ? 7.933 -5.636 -23.595 1.00 96.00 88 PRO A N 1
ATOM 728 C CA . PRO A 1 88 ? 7.787 -4.356 -22.906 1.00 96.00 88 PRO A CA 1
ATOM 729 C C . PRO A 1 88 ? 7.214 -3.271 -23.829 1.00 96.00 88 PRO A C 1
ATOM 731 O O . PRO A 1 88 ? 7.583 -3.201 -24.999 1.00 96.00 88 PRO A O 1
ATOM 734 N N . TYR A 1 89 ? 6.377 -2.385 -23.281 1.00 97.62 89 TYR A N 1
ATOM 735 C CA . TYR A 1 89 ? 5.854 -1.195 -23.957 1.00 97.62 89 TYR A CA 1
ATOM 736 C C . TYR A 1 89 ? 6.291 0.047 -23.161 1.00 97.62 89 TYR A C 1
ATOM 738 O O . TYR A 1 89 ? 5.573 0.460 -22.247 1.00 97.62 89 TYR A O 1
ATOM 746 N N . PRO A 1 90 ? 7.475 0.627 -23.440 1.00 96.94 90 PRO A N 1
ATOM 747 C CA . PRO A 1 90 ? 8.065 1.657 -22.582 1.00 96.94 90 PRO A CA 1
ATOM 748 C C . PRO A 1 90 ? 7.175 2.885 -22.371 1.00 96.94 90 PRO A C 1
ATOM 750 O O . PRO A 1 90 ? 7.055 3.364 -21.250 1.00 96.94 90 PRO A O 1
ATOM 753 N N . GLU A 1 91 ? 6.489 3.355 -23.416 1.00 98.19 91 GLU A N 1
ATOM 754 C CA . GLU A 1 91 ? 5.591 4.516 -23.329 1.00 98.19 91 GLU A CA 1
ATOM 755 C C . GLU A 1 91 ? 4.437 4.293 -22.342 1.00 98.19 91 GLU A C 1
ATOM 757 O O . GLU A 1 91 ? 4.084 5.196 -21.583 1.00 98.19 91 GLU A O 1
ATOM 762 N N . TRP A 1 92 ? 3.892 3.071 -22.306 1.00 98.25 92 TRP A N 1
ATOM 763 C CA . TRP A 1 92 ? 2.876 2.683 -21.331 1.00 98.25 92 TRP A CA 1
ATOM 764 C C . TRP A 1 92 ? 3.454 2.634 -19.917 1.00 98.25 92 TRP A C 1
ATOM 766 O O . TRP A 1 92 ? 2.870 3.194 -18.993 1.00 98.25 92 TRP A O 1
ATOM 776 N N . GLY A 1 93 ? 4.636 2.037 -19.751 1.00 98.38 93 GLY A N 1
ATOM 777 C CA . GLY A 1 93 ? 5.314 1.986 -18.458 1.00 98.38 93 GLY A CA 1
ATOM 778 C C . GLY A 1 93 ? 5.611 3.373 -17.873 1.00 98.38 93 GLY A C 1
ATOM 779 O O . GLY A 1 93 ? 5.401 3.595 -16.681 1.00 98.38 93 GLY A O 1
ATOM 780 N N . GLU A 1 94 ? 6.030 4.328 -18.706 1.00 98.38 94 GLU A N 1
ATOM 781 C CA . GLU A 1 94 ? 6.245 5.719 -18.288 1.00 98.38 94 GLU A CA 1
ATOM 782 C C . GLU A 1 94 ? 4.937 6.436 -17.919 1.00 98.38 94 GLU A C 1
ATOM 784 O O . GLU A 1 94 ? 4.908 7.227 -16.973 1.00 98.38 94 GLU A O 1
ATOM 789 N N . GLU A 1 95 ? 3.829 6.148 -18.608 1.00 98.62 95 GLU A N 1
ATOM 790 C CA . GLU A 1 95 ? 2.513 6.656 -18.206 1.00 98.62 95 GLU A CA 1
ATOM 791 C C . GLU A 1 95 ? 2.057 6.061 -16.868 1.00 98.62 95 GLU A C 1
ATOM 793 O O . GLU A 1 95 ? 1.614 6.798 -15.987 1.00 98.62 95 GLU A O 1
ATOM 798 N N . CYS A 1 96 ? 2.248 4.759 -16.649 1.00 98.69 96 CYS A N 1
ATOM 799 C CA . CYS A 1 96 ? 1.971 4.130 -15.359 1.00 98.69 96 CYS A CA 1
ATOM 800 C C . CYS A 1 96 ? 2.817 4.721 -14.224 1.00 98.69 96 CYS A C 1
ATOM 802 O O . CYS A 1 96 ? 2.310 4.934 -13.122 1.00 98.69 96 CYS A O 1
ATOM 804 N N . LYS A 1 97 ? 4.088 5.047 -14.488 1.00 98.44 97 LYS A N 1
ATOM 805 C CA . LYS A 1 97 ? 4.958 5.718 -13.515 1.00 98.44 97 LYS A CA 1
ATOM 806 C C . LYS A 1 97 ? 4.401 7.092 -13.127 1.00 98.44 97 LYS A C 1
ATOM 808 O O . LYS A 1 97 ? 4.309 7.401 -11.938 1.00 98.44 97 LYS A O 1
ATOM 813 N N . ARG A 1 98 ? 3.931 7.883 -14.103 1.00 98.50 98 ARG A N 1
ATOM 814 C CA . ARG A 1 98 ? 3.237 9.161 -13.847 1.00 98.50 98 ARG A CA 1
ATOM 815 C C . ARG A 1 98 ? 1.948 8.980 -13.045 1.00 98.50 98 ARG A C 1
ATOM 817 O O . ARG A 1 98 ? 1.675 9.789 -12.162 1.00 98.50 98 ARG A O 1
ATOM 824 N N . GLN A 1 99 ? 1.164 7.937 -13.317 1.00 98.56 99 GLN A N 1
ATOM 825 C CA . GLN A 1 99 ? -0.039 7.629 -12.535 1.00 98.56 99 GLN A CA 1
ATOM 826 C C . GLN A 1 99 ? 0.304 7.303 -11.080 1.00 98.56 99 GLN A C 1
ATOM 828 O O . GLN A 1 99 ? -0.280 7.903 -10.178 1.00 98.56 99 GLN A O 1
ATOM 833 N N . ALA A 1 100 ? 1.303 6.445 -10.850 1.00 98.38 100 ALA A N 1
ATOM 834 C CA . ALA A 1 100 ? 1.788 6.155 -9.507 1.00 98.38 100 ALA A CA 1
ATOM 835 C C . ALA A 1 100 ? 2.256 7.437 -8.798 1.00 98.38 100 ALA A C 1
ATOM 837 O O . ALA A 1 100 ? 1.906 7.644 -7.643 1.00 98.38 100 ALA A O 1
ATOM 838 N N . ALA A 1 101 ? 2.971 8.338 -9.487 1.00 98.19 101 ALA A N 1
ATOM 839 C CA . ALA A 1 101 ? 3.429 9.605 -8.906 1.00 98.19 101 ALA A CA 1
ATOM 840 C C . ALA A 1 101 ? 2.264 10.494 -8.441 1.00 98.19 101 ALA A C 1
ATOM 842 O O . ALA A 1 101 ? 2.297 11.019 -7.333 1.00 98.19 101 ALA A O 1
ATOM 843 N N . ARG A 1 102 ? 1.182 10.588 -9.227 1.00 98.44 102 ARG A N 1
ATOM 844 C CA . ARG A 1 102 ? -0.039 11.306 -8.808 1.00 98.44 102 ARG A CA 1
ATOM 845 C C . ARG A 1 102 ? -0.661 10.707 -7.547 1.00 98.44 102 ARG A C 1
ATOM 847 O O . ARG A 1 102 ? -1.282 11.434 -6.772 1.00 98.44 102 ARG A O 1
ATOM 854 N N . PHE A 1 103 ? -0.510 9.399 -7.340 1.00 98.44 103 PHE A N 1
ATOM 855 C CA . PHE A 1 103 ? -1.000 8.740 -6.134 1.00 98.44 103 PHE A CA 1
ATOM 856 C C . PHE A 1 103 ? -0.139 9.053 -4.901 1.00 98.44 103 PHE A C 1
ATOM 858 O O . PHE A 1 103 ? -0.697 9.164 -3.815 1.00 98.44 103 PHE A O 1
ATOM 865 N N . PHE A 1 104 ? 1.171 9.308 -5.044 1.00 98.62 104 PHE A N 1
ATOM 866 C CA . PHE A 1 104 ? 1.974 9.861 -3.938 1.00 98.62 104 PHE A CA 1
ATOM 867 C C . PHE A 1 104 ? 1.389 11.201 -3.473 1.00 98.62 104 PHE A C 1
ATOM 869 O O . PHE A 1 104 ? 1.167 11.393 -2.281 1.00 98.62 104 PHE A O 1
ATOM 876 N N . ASP A 1 105 ? 1.064 12.098 -4.410 1.00 98.44 105 ASP A N 1
ATOM 877 C CA . ASP A 1 105 ? 0.472 13.398 -4.070 1.00 98.44 105 ASP A CA 1
ATOM 878 C C . ASP A 1 105 ? -0.926 13.251 -3.451 1.00 98.44 105 ASP A C 1
ATOM 880 O O . ASP A 1 105 ? -1.340 14.054 -2.617 1.00 98.44 105 ASP A O 1
ATOM 884 N N . PHE A 1 106 ? -1.685 12.235 -3.868 1.00 98.31 106 PHE A N 1
ATOM 885 C CA . PHE A 1 106 ? -2.976 11.917 -3.263 1.00 98.31 106 PHE A CA 1
ATOM 886 C C . PHE A 1 106 ? -2.833 11.404 -1.827 1.00 98.31 106 PHE A C 1
ATOM 888 O O . PHE A 1 106 ? -3.576 11.859 -0.957 1.00 98.31 106 PHE A O 1
ATOM 895 N N . LEU A 1 107 ? -1.874 10.512 -1.565 1.00 98.44 107 LEU A N 1
ATOM 896 C CA . LEU A 1 107 ? -1.568 10.041 -0.214 1.00 98.44 107 LEU A CA 1
ATOM 897 C C . LEU A 1 107 ? -1.118 11.198 0.679 1.00 98.44 107 LEU A C 1
ATOM 899 O O . LEU A 1 107 ? -1.651 11.353 1.771 1.00 98.44 107 LEU A O 1
ATOM 903 N N . ASP A 1 108 ? -0.209 12.048 0.198 1.00 98.69 108 ASP A N 1
ATOM 904 C CA . ASP A 1 108 ? 0.282 13.201 0.957 1.00 98.69 108 ASP A CA 1
ATOM 905 C C . ASP A 1 108 ? -0.844 14.162 1.366 1.00 98.69 108 ASP A C 1
ATOM 907 O O . ASP A 1 108 ? -0.917 14.579 2.522 1.00 98.69 108 ASP A O 1
ATOM 911 N N . ARG A 1 109 ? -1.778 14.455 0.450 1.00 98.25 109 ARG A N 1
ATOM 912 C CA . ARG A 1 109 ? -2.970 15.253 0.773 1.00 98.25 109 ARG A CA 1
ATOM 913 C C . ARG A 1 109 ? -3.916 14.537 1.730 1.00 98.25 109 ARG A C 1
ATOM 915 O O . ARG A 1 109 ? -4.480 15.178 2.599 1.00 98.25 109 ARG A O 1
ATOM 922 N N . SER A 1 110 ? -4.113 13.232 1.573 1.00 97.19 110 SER A N 1
ATOM 923 C CA . SER A 1 110 ? -5.029 12.472 2.438 1.00 97.19 110 SER A CA 1
ATOM 924 C C . SER A 1 110 ? -4.504 12.348 3.871 1.00 97.19 110 SER A C 1
ATOM 926 O 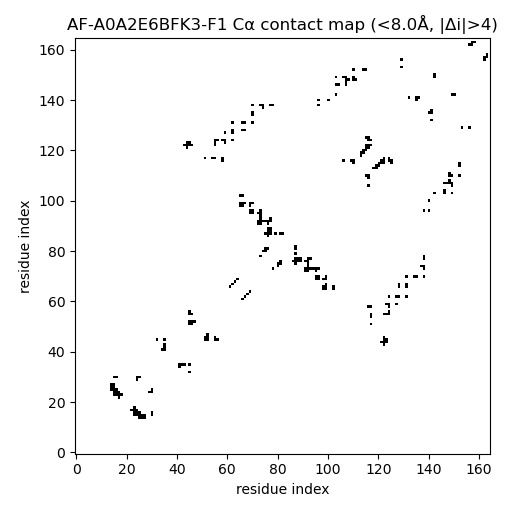O . SER A 1 110 ? -5.284 12.225 4.808 1.00 97.19 110 SER A O 1
ATOM 928 N N . LEU A 1 111 ? -3.183 12.407 4.038 1.00 98.31 111 LEU A N 1
ATOM 929 C CA . LEU A 1 111 ? -2.493 12.346 5.323 1.00 98.31 111 LEU A CA 1
ATOM 930 C C . LEU A 1 111 ? -2.285 13.729 5.968 1.00 98.31 111 LEU A C 1
ATOM 932 O O . LEU A 1 111 ? -1.637 13.803 7.009 1.00 98.31 111 LEU A O 1
ATOM 936 N N . SER A 1 112 ? -2.805 14.825 5.392 1.00 97.44 112 SER A N 1
ATOM 937 C CA . SER A 1 112 ? -2.648 16.167 5.984 1.00 97.44 112 SER A CA 1
ATOM 938 C C . SER A 1 112 ? -3.305 16.285 7.354 1.00 97.44 112 SER A C 1
ATOM 940 O O . SER A 1 112 ? -2.747 16.907 8.253 1.00 97.44 112 SER A O 1
ATOM 942 N N . ASP A 1 113 ? -4.468 15.654 7.509 1.00 92.88 113 ASP A N 1
ATOM 943 C CA . ASP A 1 113 ? -5.318 15.754 8.697 1.00 92.88 113 ASP A CA 1
ATOM 944 C C . ASP A 1 113 ? -5.612 14.376 9.311 1.00 92.88 113 ASP A C 1
ATOM 946 O O . ASP A 1 113 ? -6.584 14.198 10.042 1.00 92.88 113 ASP A O 1
ATOM 950 N N . SER A 1 114 ? -4.818 13.356 8.979 1.00 95.19 114 SER A N 1
ATOM 951 C CA . SER A 1 114 ? -5.025 11.985 9.454 1.00 95.19 114 SER A CA 1
ATOM 952 C C . SER A 1 114 ? -3.705 11.296 9.758 1.00 95.19 114 SER A C 1
ATOM 954 O O . SER A 1 114 ? -2.720 11.437 9.034 1.00 95.19 114 SER A O 1
ATOM 956 N N . ARG A 1 115 ? -3.674 10.540 10.858 1.00 96.56 115 ARG A N 1
ATOM 957 C CA . ARG A 1 115 ? -2.463 9.851 11.318 1.00 96.56 115 ARG A CA 1
ATOM 958 C C . ARG A 1 115 ? -2.098 8.655 10.433 1.00 96.56 115 ARG A C 1
ATOM 960 O O . ARG A 1 115 ? -0.911 8.386 10.237 1.00 96.56 115 ARG A O 1
ATOM 967 N N . TYR A 1 116 ? -3.118 7.963 9.939 1.00 97.94 116 TYR A N 1
ATOM 968 C CA . TYR A 1 116 ? -3.094 6.796 9.062 1.00 97.94 116 TYR A CA 1
ATOM 969 C C . TYR A 1 116 ? -4.143 6.967 7.960 1.00 97.94 116 TYR A C 1
ATOM 971 O O . TYR A 1 116 ? -4.959 7.889 7.998 1.00 97.94 116 TYR A O 1
ATOM 979 N N . LEU A 1 117 ? -4.158 6.067 6.976 1.00 97.88 117 LEU A N 1
ATOM 980 C CA . LEU A 1 117 ? -5.054 6.209 5.820 1.00 97.88 117 LEU A CA 1
ATOM 981 C C . LEU A 1 117 ? -6.540 6.155 6.196 1.00 97.88 117 LEU A C 1
ATOM 983 O O . LEU A 1 117 ? -7.357 6.845 5.592 1.00 97.88 117 LEU A O 1
ATOM 987 N N . CYS A 1 118 ? -6.894 5.384 7.223 1.00 96.62 118 CYS A N 1
ATOM 988 C CA . CYS A 1 118 ? -8.270 5.279 7.715 1.00 96.62 118 CYS A CA 1
ATOM 989 C C . CYS A 1 118 ? -8.544 6.150 8.958 1.00 96.62 118 CYS A C 1
ATOM 991 O O . CYS A 1 118 ? -9.447 5.836 9.731 1.00 96.62 118 CYS A O 1
ATOM 993 N N . GLY A 1 119 ? -7.789 7.237 9.158 1.00 93.81 119 GLY A N 1
ATOM 994 C CA . GLY A 1 119 ? -7.944 8.149 10.295 1.00 93.81 119 GLY A CA 1
ATOM 995 C C . GLY A 1 119 ? -6.876 7.923 11.364 1.00 93.81 119 GLY A C 1
ATOM 996 O O . GLY A 1 119 ? -5.686 8.066 11.090 1.00 93.81 119 GLY A O 1
ATOM 997 N N . ASP A 1 120 ? -7.285 7.593 12.589 1.00 93.19 120 ASP A N 1
ATOM 998 C CA . ASP A 1 120 ? -6.369 7.471 13.738 1.00 93.19 120 ASP A CA 1
ATOM 999 C C . ASP A 1 120 ? -5.871 6.047 14.012 1.00 93.19 120 ASP A C 1
ATOM 1001 O O . ASP A 1 120 ? -4.891 5.860 14.742 1.00 93.19 120 ASP A O 1
ATOM 1005 N N . GLU A 1 121 ? -6.500 5.055 13.383 1.00 92.94 121 GLU A N 1
ATOM 1006 C CA . GLU A 1 121 ? -6.195 3.634 13.538 1.00 92.94 121 GLU A CA 1
ATOM 1007 C C . GLU A 1 121 ? -5.320 3.116 12.392 1.00 92.94 121 GLU A C 1
ATOM 1009 O O . GLU A 1 121 ? -5.522 3.452 11.224 1.00 92.94 121 GLU A O 1
ATOM 1014 N N . PHE A 1 122 ? -4.349 2.267 12.734 1.00 95.94 122 PHE A N 1
ATOM 1015 C CA . PHE A 1 122 ? -3.495 1.591 11.759 1.00 95.94 122 PHE A CA 1
ATOM 1016 C C . PHE A 1 122 ? -4.226 0.380 11.179 1.00 95.94 122 PHE A C 1
ATOM 1018 O O . PHE A 1 122 ? -4.684 -0.485 11.925 1.00 95.94 122 PHE A O 1
ATOM 1025 N N . THR A 1 123 ? -4.293 0.285 9.853 1.00 97.56 123 THR A N 1
ATOM 1026 C CA . THR A 1 123 ? -5.112 -0.724 9.165 1.00 97.56 123 THR A CA 1
ATOM 1027 C C . THR A 1 123 ? -4.329 -1.475 8.093 1.00 97.56 123 THR A C 1
ATOM 1029 O O . THR A 1 123 ? -3.182 -1.158 7.770 1.00 97.56 123 THR A O 1
ATOM 1032 N N . ALA A 1 124 ? -4.968 -2.470 7.477 1.00 97.31 124 ALA A N 1
ATOM 1033 C CA . ALA A 1 124 ? -4.406 -3.163 6.323 1.00 97.31 124 ALA A CA 1
ATOM 1034 C C . ALA A 1 124 ? -4.152 -2.218 5.133 1.00 97.31 124 ALA A C 1
ATOM 1036 O O . ALA A 1 124 ? -3.277 -2.501 4.312 1.00 97.31 124 ALA A O 1
ATOM 1037 N N . ALA A 1 125 ? -4.870 -1.092 5.039 1.00 98.25 125 ALA A N 1
ATOM 1038 C CA . ALA A 1 125 ? -4.616 -0.083 4.015 1.00 98.25 125 ALA A CA 1
ATOM 1039 C C . ALA A 1 125 ? -3.203 0.502 4.146 1.00 98.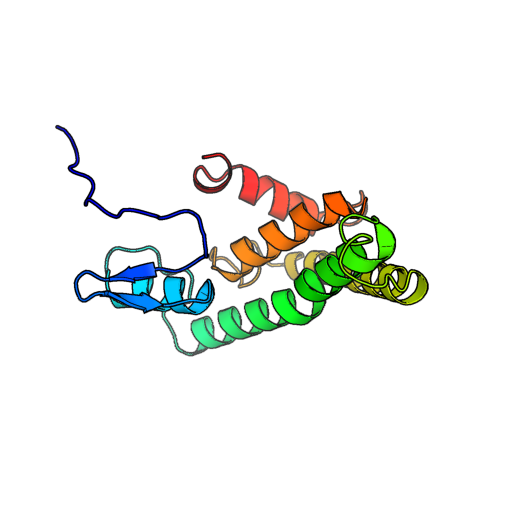25 125 ALA A C 1
ATOM 1041 O O . ALA A 1 125 ? -2.484 0.592 3.154 1.00 98.25 125 ALA A O 1
ATOM 1042 N N . ASP A 1 126 ? -2.768 0.828 5.365 1.00 98.44 126 ASP A N 1
ATOM 1043 C CA . ASP A 1 126 ? -1.435 1.381 5.612 1.00 98.44 126 ASP A CA 1
ATOM 1044 C C . ASP A 1 126 ? -0.329 0.398 5.210 1.00 98.44 126 ASP A C 1
ATOM 1046 O O . ASP A 1 126 ? 0.650 0.783 4.571 1.00 98.44 126 ASP A O 1
ATOM 1050 N N . ILE A 1 127 ? -0.520 -0.890 5.516 1.00 97.25 127 ILE A N 1
ATOM 1051 C CA . ILE A 1 127 ? 0.407 -1.964 5.130 1.00 97.25 127 ILE A CA 1
ATOM 1052 C C . ILE A 1 127 ? 0.525 -2.050 3.605 1.00 97.25 127 ILE A C 1
ATOM 1054 O O . ILE A 1 127 ? 1.631 -2.039 3.065 1.00 97.25 127 ILE A O 1
ATOM 1058 N N . ASN A 1 128 ? -0.607 -2.112 2.899 1.00 97.62 128 ASN A N 1
ATOM 1059 C CA . ASN A 1 128 ? -0.611 -2.244 1.441 1.00 97.62 128 ASN A CA 1
ATOM 1060 C C . ASN A 1 128 ? -0.007 -1.011 0.757 1.00 97.62 128 ASN A C 1
ATOM 1062 O O . ASN A 1 128 ? 0.798 -1.152 -0.168 1.00 97.62 128 ASN A O 1
ATOM 1066 N N . ALA A 1 129 ? -0.333 0.190 1.241 1.00 98.44 129 ALA A N 1
ATOM 1067 C CA . ALA A 1 129 ? 0.247 1.425 0.730 1.00 98.44 129 ALA A CA 1
ATOM 1068 C C . ALA A 1 129 ? 1.761 1.474 0.954 1.00 98.44 129 ALA A C 1
ATOM 1070 O O . ALA A 1 129 ? 2.486 1.873 0.045 1.00 98.44 129 ALA A O 1
ATOM 1071 N N . LEU A 1 130 ? 2.253 1.028 2.116 1.00 98.25 130 LEU A N 1
ATOM 1072 C CA . LEU A 1 130 ? 3.686 0.990 2.410 1.00 98.25 130 LEU A CA 1
ATOM 1073 C C . LEU A 1 130 ? 4.417 0.038 1.459 1.00 98.25 130 LEU A C 1
ATOM 1075 O O . LEU A 1 130 ? 5.429 0.413 0.870 1.00 98.25 130 LEU A O 1
ATOM 1079 N N . CYS A 1 131 ? 3.871 -1.161 1.237 1.00 96.88 131 CYS A N 1
ATOM 1080 C CA . CYS A 1 131 ? 4.437 -2.116 0.285 1.00 96.88 131 CYS A CA 1
ATOM 1081 C C . CYS A 1 131 ? 4.487 -1.552 -1.144 1.00 96.88 131 CYS A C 1
ATOM 1083 O O . CYS A 1 131 ? 5.501 -1.701 -1.828 1.00 96.88 131 CYS A O 1
ATOM 1085 N N . ALA A 1 132 ? 3.416 -0.894 -1.600 1.00 97.94 132 ALA A N 1
ATOM 1086 C CA . ALA A 1 132 ? 3.386 -0.247 -2.911 1.00 97.94 132 ALA A CA 1
ATOM 1087 C C . ALA A 1 132 ? 4.411 0.898 -2.996 1.00 97.94 132 ALA A C 1
ATOM 1089 O O . ALA A 1 132 ? 5.171 0.994 -3.962 1.00 97.94 132 ALA A O 1
ATOM 1090 N N . LEU A 1 133 ? 4.483 1.738 -1.963 1.00 98.25 133 LEU A N 1
ATOM 1091 C CA . LEU A 1 133 ? 5.424 2.849 -1.866 1.00 98.25 133 LEU A CA 1
ATOM 1092 C C . LEU A 1 133 ? 6.880 2.366 -1.922 1.00 98.25 133 LEU A C 1
ATOM 1094 O O . LEU A 1 133 ? 7.690 2.919 -2.664 1.00 98.25 133 LEU A O 1
ATOM 1098 N N . ASP A 1 134 ? 7.215 1.304 -1.197 1.00 96.81 134 ASP A N 1
ATOM 1099 C CA . ASP A 1 134 ? 8.557 0.732 -1.227 1.00 96.81 134 ASP A CA 1
ATOM 1100 C C . ASP A 1 134 ? 8.888 0.093 -2.572 1.00 96.81 134 ASP A C 1
ATOM 1102 O O . ASP A 1 134 ? 10.011 0.240 -3.066 1.00 96.81 134 ASP A O 1
ATOM 1106 N N . PHE A 1 135 ? 7.911 -0.547 -3.216 1.00 97.94 135 PHE A N 1
ATOM 1107 C CA . PHE A 1 135 ? 8.098 -1.114 -4.547 1.00 97.94 135 PHE A CA 1
ATOM 1108 C C . PHE A 1 135 ? 8.405 -0.039 -5.601 1.00 97.94 135 PHE A C 1
ATOM 1110 O O . PHE A 1 135 ? 9.199 -0.279 -6.514 1.00 97.94 135 PHE A O 1
ATOM 1117 N N . ASN A 1 136 ? 7.901 1.189 -5.438 1.00 98.25 136 ASN A N 1
ATOM 1118 C CA . ASN A 1 136 ? 8.229 2.302 -6.336 1.00 98.25 136 ASN A CA 1
ATOM 1119 C C . ASN A 1 136 ? 9.740 2.619 -6.399 1.00 98.25 136 ASN A C 1
ATOM 1121 O O . ASN A 1 136 ? 10.216 3.136 -7.416 1.00 98.25 136 ASN A O 1
ATOM 1125 N N . LYS A 1 137 ? 10.538 2.227 -5.391 1.00 96.88 137 LYS A N 1
ATOM 1126 C CA . LYS A 1 137 ? 12.009 2.343 -5.445 1.00 96.88 137 LYS A CA 1
ATOM 1127 C C . LYS A 1 137 ? 12.597 1.565 -6.632 1.00 96.88 137 LYS A C 1
ATOM 1129 O O . LYS A 1 137 ? 13.590 2.015 -7.205 1.00 96.88 137 LYS A O 1
ATOM 1134 N N . ALA A 1 138 ? 11.974 0.454 -7.041 1.00 97.00 138 ALA A N 1
ATOM 1135 C CA . ALA A 1 138 ? 12.403 -0.368 -8.176 1.00 97.00 138 ALA A CA 1
ATOM 1136 C C . ALA A 1 138 ? 12.240 0.337 -9.534 1.00 97.00 138 ALA A C 1
ATOM 1138 O O . ALA A 1 138 ? 12.970 0.033 -10.473 1.00 97.00 138 ALA A O 1
ATOM 1139 N N . ILE A 1 139 ? 11.332 1.314 -9.625 1.00 97.25 139 ILE A N 1
ATOM 1140 C CA . ILE A 1 139 ? 11.152 2.180 -10.802 1.00 97.25 139 ILE A CA 1
ATOM 1141 C C . ILE A 1 139 ? 11.778 3.566 -10.605 1.00 97.25 139 ILE A C 1
ATOM 1143 O O . ILE A 1 139 ? 11.448 4.513 -11.321 1.00 97.25 139 ILE A O 1
ATOM 1147 N N . GLN A 1 140 ? 12.695 3.688 -9.638 1.00 96.56 140 GLN A N 1
ATOM 1148 C CA . GLN A 1 140 ? 13.407 4.921 -9.296 1.00 96.56 140 GLN A CA 1
ATOM 1149 C C . GLN A 1 140 ? 12.477 6.081 -8.904 1.00 96.56 140 GLN A C 1
ATOM 1151 O O . GLN A 1 140 ? 12.788 7.241 -9.163 1.00 96.56 140 GLN A O 1
ATOM 1156 N N . GLN A 1 141 ? 11.338 5.779 -8.278 1.00 97.19 141 GLN A N 1
ATOM 1157 C CA . GLN A 1 141 ? 10.400 6.775 -7.766 1.00 97.19 141 GLN A CA 1
ATOM 1158 C C . GLN A 1 141 ? 10.401 6.757 -6.234 1.00 97.19 141 GLN A C 1
ATOM 1160 O O . GLN A 1 141 ? 10.389 5.695 -5.613 1.00 97.19 141 GLN A O 1
ATOM 1165 N N . ARG A 1 142 ? 10.497 7.939 -5.617 1.00 97.69 142 ARG A N 1
ATOM 1166 C CA . ARG A 1 142 ? 10.673 8.127 -4.168 1.00 97.69 142 ARG A CA 1
ATOM 1167 C C . ARG A 1 142 ? 9.851 9.320 -3.691 1.00 97.69 142 ARG A C 1
ATOM 1169 O O . ARG A 1 142 ? 9.521 10.181 -4.499 1.00 97.69 142 ARG A O 1
ATOM 1176 N N . ILE A 1 143 ? 9.576 9.361 -2.386 1.00 98.06 143 ILE A N 1
ATOM 1177 C CA . ILE A 1 143 ? 8.955 10.519 -1.731 1.00 98.06 143 ILE A CA 1
ATOM 1178 C C . ILE A 1 143 ? 9.838 11.751 -1.965 1.00 98.06 143 ILE A C 1
ATOM 1180 O O . ILE A 1 143 ? 11.059 11.676 -1.788 1.00 98.06 143 ILE A O 1
ATOM 1184 N N . THR A 1 144 ? 9.231 12.866 -2.359 1.00 97.31 144 THR A N 1
ATOM 1185 C CA . THR A 1 144 ? 9.922 14.140 -2.586 1.00 97.31 144 THR A CA 1
ATOM 1186 C C . THR A 1 144 ? 9.888 15.033 -1.334 1.00 97.31 144 THR A C 1
ATOM 1188 O O . THR A 1 144 ? 9.102 14.791 -0.412 1.00 97.31 144 THR A O 1
ATOM 1191 N N . PRO A 1 145 ? 10.739 16.074 -1.242 1.00 96.88 145 PRO A N 1
ATOM 1192 C CA . PRO A 1 145 ? 10.727 17.001 -0.107 1.00 96.88 145 PRO A CA 1
ATOM 1193 C C . PRO A 1 145 ? 9.367 17.670 0.144 1.00 96.88 145 PRO A C 1
ATOM 1195 O O . PRO A 1 145 ? 9.015 17.902 1.304 1.00 96.88 145 PRO A O 1
ATOM 1198 N N . GLU A 1 146 ? 8.599 17.924 -0.917 1.00 97.19 146 GLU A N 1
ATOM 1199 C CA . GLU A 1 146 ? 7.283 18.574 -0.889 1.00 97.19 146 GLU A CA 1
ATOM 1200 C C . GLU A 1 146 ? 6.205 17.698 -0.234 1.00 97.19 146 GLU A C 1
ATOM 1202 O O . GLU A 1 146 ? 5.269 18.231 0.353 1.00 97.19 146 GLU A O 1
ATOM 1207 N N . GLN A 1 147 ? 6.365 16.373 -0.277 1.00 98.38 147 GLN A N 1
ATOM 1208 C CA . GLN A 1 147 ? 5.414 15.385 0.243 1.00 98.38 147 GLN A CA 1
ATOM 1209 C C . GLN A 1 147 ? 5.672 15.107 1.734 1.00 98.38 147 GLN A C 1
ATOM 1211 O O . GLN A 1 147 ? 6.135 14.034 2.140 1.00 98.38 147 GLN A O 1
ATOM 1216 N N . GLN A 1 148 ? 5.467 16.135 2.560 1.00 98.44 148 GLN A N 1
ATOM 1217 C CA . GLN A 1 148 ? 5.847 16.121 3.975 1.00 98.44 148 GLN A CA 1
ATOM 1218 C C . GLN A 1 148 ? 4.991 15.171 4.820 1.00 98.44 148 GLN A C 1
ATOM 1220 O O . GLN A 1 148 ? 5.533 14.503 5.703 1.00 98.44 148 GLN A O 1
ATOM 1225 N N . ASN A 1 149 ? 3.690 15.074 4.540 1.00 98.62 149 ASN A N 1
ATOM 1226 C CA . ASN A 1 149 ? 2.768 14.231 5.301 1.00 98.62 149 ASN A CA 1
ATOM 1227 C C . ASN A 1 149 ? 3.006 12.758 4.973 1.00 98.62 149 ASN A C 1
ATOM 1229 O O . ASN A 1 149 ? 3.093 11.922 5.872 1.00 98.62 149 ASN A O 1
ATOM 1233 N N . LEU A 1 150 ? 3.204 12.452 3.687 1.00 98.56 150 LEU A N 1
ATOM 1234 C CA . LEU A 1 150 ? 3.567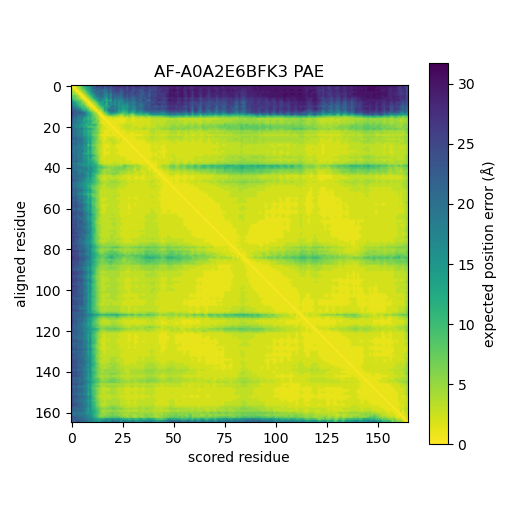 11.113 3.228 1.00 98.56 150 LEU A CA 1
ATOM 1235 C C . LEU A 1 150 ? 4.902 10.662 3.831 1.00 98.56 150 LEU A C 1
ATOM 1237 O O . LEU A 1 150 ? 5.018 9.521 4.280 1.00 98.56 150 LEU A O 1
ATOM 1241 N N . ARG A 1 151 ? 5.899 11.556 3.895 1.00 98.38 151 ARG A N 1
ATOM 1242 C CA . ARG A 1 151 ? 7.179 11.276 4.560 1.00 98.38 151 ARG A CA 1
ATOM 1243 C C . ARG A 1 151 ? 6.992 10.969 6.046 1.00 98.38 151 ARG A C 1
ATOM 1245 O O . ARG A 1 151 ? 7.485 9.943 6.505 1.00 98.38 151 ARG A O 1
ATOM 1252 N N . ALA A 1 152 ? 6.255 11.811 6.770 1.00 98.19 152 ALA A N 1
ATOM 1253 C CA . ALA A 1 152 ? 6.016 11.629 8.201 1.00 98.19 152 ALA A CA 1
ATOM 1254 C C . ALA A 1 152 ? 5.243 10.331 8.504 1.00 98.19 152 ALA A C 1
ATOM 1256 O O . ALA A 1 152 ? 5.555 9.625 9.463 1.00 98.19 152 ALA A O 1
ATOM 1257 N N . TRP A 1 153 ? 4.251 9.987 7.678 1.00 98.38 153 TRP A N 1
ATOM 1258 C CA . TRP A 1 153 ? 3.546 8.706 7.759 1.00 98.38 153 TRP A CA 1
ATOM 1259 C C . TRP A 1 153 ? 4.486 7.523 7.494 1.00 98.38 153 TRP A C 1
ATOM 1261 O O . TRP A 1 153 ? 4.507 6.582 8.284 1.00 98.38 153 TRP A O 1
ATOM 1271 N N . HIS A 1 154 ? 5.315 7.584 6.448 1.00 97.81 154 HIS A N 1
ATOM 1272 C CA . HIS A 1 154 ? 6.260 6.515 6.113 1.00 97.81 154 HIS A CA 1
ATOM 1273 C C . HIS A 1 154 ? 7.273 6.275 7.243 1.00 97.81 154 HIS A C 1
ATOM 1275 O O . HIS A 1 154 ? 7.484 5.133 7.643 1.00 97.81 154 HIS A O 1
ATOM 1281 N N . GLU A 1 155 ? 7.867 7.338 7.793 1.00 96.69 155 GLU A N 1
ATOM 1282 C CA . GLU A 1 155 ? 8.792 7.254 8.933 1.00 96.69 155 GLU A CA 1
ATOM 1283 C C . GLU A 1 155 ? 8.122 6.598 10.147 1.00 96.69 155 GLU A C 1
ATOM 1285 O O . GLU A 1 155 ? 8.646 5.625 10.689 1.00 96.69 155 GLU A O 1
ATOM 1290 N N . ARG A 1 156 ? 6.907 7.040 10.497 1.00 96.75 156 ARG A N 1
ATOM 1291 C CA . ARG A 1 156 ? 6.106 6.456 11.584 1.00 96.75 156 ARG A CA 1
ATOM 1292 C C . ARG A 1 156 ? 5.845 4.961 11.386 1.00 96.75 156 ARG A C 1
ATOM 1294 O O . ARG A 1 156 ? 5.846 4.205 12.355 1.00 96.75 156 ARG A O 1
ATOM 1301 N N . LEU A 1 157 ? 5.577 4.515 10.157 1.00 96.50 157 LEU A N 1
ATOM 1302 C CA . LEU A 1 157 ? 5.346 3.094 9.894 1.00 96.50 157 LEU A CA 1
ATOM 1303 C C . LEU A 1 157 ? 6.621 2.261 10.039 1.00 96.50 157 LEU A C 1
ATOM 1305 O O . LEU A 1 157 ? 6.550 1.154 10.569 1.00 96.50 157 LEU A O 1
ATOM 1309 N N . TYR A 1 158 ? 7.774 2.792 9.637 1.00 94.69 158 TYR A N 1
ATOM 1310 C CA . TYR A 1 158 ? 9.064 2.110 9.771 1.00 94.69 158 TYR A CA 1
ATOM 1311 C C . TYR A 1 158 ? 9.553 1.974 11.222 1.00 94.69 158 TYR A C 1
ATOM 1313 O O . TYR A 1 158 ? 10.372 1.104 11.510 1.00 94.69 158 TYR A O 1
ATOM 1321 N N . GLU A 1 159 ? 9.020 2.769 12.152 1.00 94.25 159 GLU A N 1
ATOM 1322 C CA . GLU A 1 159 ? 9.250 2.592 13.594 1.00 94.25 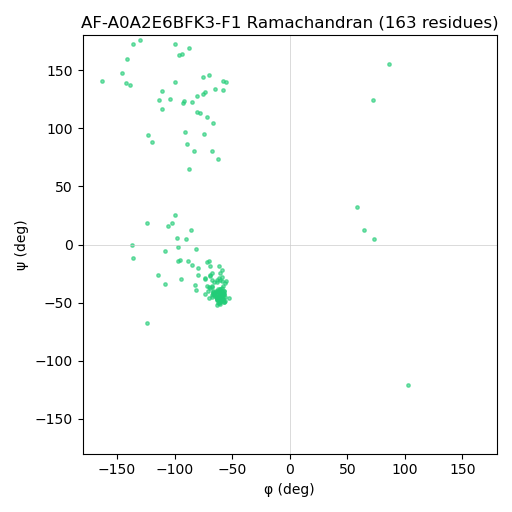159 GLU A CA 1
ATOM 1323 C C . GLU A 1 159 ? 8.529 1.360 14.171 1.00 94.25 159 GLU A C 1
ATOM 1325 O O . GLU A 1 159 ? 8.839 0.916 15.280 1.00 94.25 159 GLU A O 1
ATOM 1330 N N . ARG A 1 160 ? 7.558 0.781 13.450 1.00 92.62 160 ARG A N 1
ATOM 1331 C CA . ARG A 1 160 ? 6.803 -0.380 13.937 1.00 92.62 160 ARG A CA 1
ATOM 1332 C C . ARG A 1 160 ? 7.675 -1.643 13.885 1.00 92.62 160 ARG A C 1
ATOM 1334 O O . ARG A 1 160 ? 8.187 -1.969 12.814 1.00 92.62 160 ARG A O 1
ATOM 1341 N N . PRO A 1 161 ? 7.750 -2.442 14.970 1.00 90.56 161 PRO A N 1
ATOM 1342 C CA . PRO A 1 161 ? 8.544 -3.676 14.986 1.00 90.56 161 PRO A CA 1
ATOM 1343 C C . PRO A 1 161 ? 8.184 -4.666 13.872 1.00 90.56 161 PRO A C 1
ATOM 1345 O O . PRO A 1 161 ? 9.041 -5.380 13.377 1.00 90.56 161 PRO A O 1
ATOM 1348 N N . SER A 1 162 ? 6.918 -4.691 13.446 1.00 87.81 162 SER A N 1
ATOM 1349 C CA . SER A 1 162 ? 6.433 -5.581 12.388 1.00 87.81 162 SER A CA 1
ATOM 1350 C C . SER A 1 162 ? 6.942 -5.234 10.984 1.00 87.81 162 SER A C 1
ATOM 1352 O O . SER A 1 162 ? 6.740 -6.025 10.073 1.00 87.81 162 SER A O 1
ATOM 1354 N N . VAL A 1 163 ? 7.512 -4.041 10.782 1.00 83.25 163 VAL A N 1
ATOM 1355 C CA . VAL A 1 163 ? 8.041 -3.590 9.481 1.00 83.25 163 VAL A CA 1
ATOM 1356 C C . VAL A 1 163 ? 9.537 -3.885 9.360 1.00 83.25 163 VAL A C 1
ATOM 1358 O O . VAL A 1 163 ? 10.030 -4.114 8.261 1.00 83.25 163 VAL A O 1
ATOM 1361 N N . SER A 1 164 ? 10.258 -3.900 10.482 1.00 72.56 164 SER A N 1
ATOM 1362 C CA . SER A 1 164 ? 11.705 -4.132 10.544 1.00 72.56 164 SER A CA 1
ATOM 1363 C C . SER A 1 164 ? 12.108 -5.579 10.862 1.00 72.56 164 SER A C 1
ATOM 1365 O O . SER A 1 164 ? 13.306 -5.861 10.914 1.00 72.56 164 SER A O 1
ATOM 1367 N N . ALA A 1 165 ? 11.132 -6.464 11.089 1.00 52.75 165 ALA A N 1
ATOM 1368 C CA . ALA A 1 165 ? 11.326 -7.875 11.433 1.00 52.75 165 ALA A CA 1
ATOM 1369 C C . ALA A 1 165 ? 11.701 -8.768 10.239 1.00 52.75 165 ALA A C 1
ATOM 1371 O O . ALA A 1 165 ? 11.256 -8.486 9.103 1.00 52.75 165 ALA A O 1
#

Radius of gyration: 17.93 Å; Cα contacts (8 Å, |Δi|>4): 169; chains: 1; bounding box: 33×49×54 Å

pLDDT: mean 90.57, std 17.17, range [25.27, 98.69]

Foldseek 3Di:
DDDDDDDDDPDPDAQWDQDPVRDIDHDPVRVVVCCCVVPVPDDAQCDDDPVSNVQQVVLVVCCVPQFQVLLVLLLCQDLCPCVVPDDHDNVSSVVSLVSNVVVLVVVLVCQPQALANSRPDHHVSLVSNLVSQVSSVSSVDHDDPVSVSSVVSNVVVCPDPVNVD

Secondary structure (DSSP, 8-state):
-----------TTSSEEEPTT--EEESHHHHHHHHHHH-TTS--SS-SSHHHHHHHHHHHHHHIIIIIHHHHHHHHHHS-TTTTTS---HHHHHHHHHHHHHHHHHHHHHTSS-SBTTBSS--HHHHHHHHHHHHGGGGT----TT-HHHHHHHHHHHTSHHHH-